Protein AF-A0A817LSB2-F1 (afdb_monomer)

Secondary structure (DSSP, 8-state):
---TTEEEEEEE-TT-----HHHHHHHHH---SSHHHHHHHHHSEEEEEEESSGGGGGG-EE-S----TTS--HHHHHHHHHTT--

Sequence (86 aa):
SSRKGAIGYYIPAGEAQHITQHDIQKYKKKTWNSFDQFKILQFGNWKVTLSNDGTEWKSGTCNCPNFFKEFICKHVIGMAIKIEVL

Foldseek 3Di:
DDDPQKDKDKDFADPDDDDDPVLVVLLVVPDDPDPVSVCCNQRGIKIKIAGNQLQRLQVIDISHPDPPVPDRDPVSVVVSVVVVSD

Solvent-accessible surface area (backbone atoms only — not comparable to full-atom values): 5316 Å² total; per-residue (Å²): 136,80,64,87,59,57,47,79,47,80,41,50,36,82,90,50,90,72,76,52,73,67,55,55,50,56,46,70,66,73,74,64,96,44,72,67,54,40,48,52,50,64,61,44,44,32,45,31,38,31,48,68,50,44,91,45,39,86,76,31,44,61,71,56,90,70,94,50,94,88,57,84,54,67,67,42,54,54,48,31,54,75,70,73,45,109

Mean predicted aligned error: 6.09 Å

pLDDT: mean 84.13, std 11.2, range [40.41, 94.25]

Nearest PDB structures (foldseek):
  3cjt-assembly7_N  TM=2.481E-01  e=4.307E+00  unclassified

Structure (mmCIF, N/CA/C/O backbone):
data_AF-A0A817LSB2-F1
#
_entry.id   AF-A0A817LSB2-F1
#
loop_
_atom_site.group_PDB
_atom_site.id
_atom_site.type_symbol
_atom_site.label_atom_id
_atom_site.label_alt_id
_atom_site.label_comp_id
_atom_site.label_asym_id
_atom_site.label_entity_id
_atom_site.label_seq_id
_atom_site.pdbx_PDB_ins_code
_atom_site.Cartn_x
_atom_site.Cartn_y
_atom_site.Cartn_z
_atom_site.occupancy
_atom_site.B_iso_or_equiv
_atom_site.auth_seq_id
_atom_site.auth_comp_id
_atom_site.auth_asym_id
_atom_site.auth_atom_id
_atom_site.pdbx_PDB_model_num
ATOM 1 N N . SER A 1 1 ? 6.358 10.836 8.923 1.00 40.41 1 SER A N 1
ATOM 2 C CA . SER A 1 1 ? 7.347 11.282 7.928 1.00 40.41 1 SER A CA 1
ATOM 3 C C . SER A 1 1 ? 6.776 11.046 6.537 1.00 40.41 1 SER A C 1
ATOM 5 O O . SER A 1 1 ? 6.668 9.899 6.122 1.00 40.41 1 SER A O 1
ATOM 7 N N . SER A 1 2 ? 6.262 12.092 5.885 1.00 41.53 2 SER A N 1
ATOM 8 C CA . SER A 1 2 ? 5.807 12.024 4.490 1.00 41.53 2 SER A CA 1
ATOM 9 C C . SER A 1 2 ? 7.026 12.288 3.617 1.00 41.53 2 SER A C 1
ATOM 11 O O . SER A 1 2 ? 7.571 13.388 3.684 1.00 41.53 2 SER A O 1
ATOM 13 N N . ARG A 1 3 ? 7.491 11.300 2.843 1.00 53.03 3 ARG A N 1
ATOM 14 C CA . ARG A 1 3 ? 8.516 11.554 1.821 1.00 53.03 3 ARG A CA 1
ATOM 15 C C . ARG A 1 3 ? 7.913 12.565 0.839 1.00 53.03 3 ARG A C 1
ATOM 17 O O . ARG A 1 3 ? 6.818 12.325 0.327 1.00 53.03 3 ARG A O 1
ATOM 24 N N . LYS A 1 4 ? 8.554 13.724 0.654 1.00 53.91 4 LYS A N 1
ATOM 25 C CA . LYS A 1 4 ? 8.160 14.679 -0.395 1.00 53.91 4 LYS A CA 1
ATOM 26 C C . LYS A 1 4 ? 8.164 13.911 -1.723 1.00 53.91 4 LYS A C 1
ATOM 28 O O . LYS A 1 4 ? 9.144 13.236 -2.003 1.00 53.91 4 LYS A O 1
ATOM 33 N N . GLY A 1 5 ? 7.057 13.955 -2.465 1.00 70.00 5 GLY A N 1
ATOM 34 C CA . GLY A 1 5 ? 6.909 13.252 -3.745 1.00 70.00 5 GLY A CA 1
ATOM 35 C C . GLY A 1 5 ? 6.165 11.912 -3.710 1.00 70.00 5 GLY A C 1
ATOM 36 O O . GLY A 1 5 ? 5.906 11.362 -4.760 1.00 70.00 5 GLY A O 1
ATOM 37 N N . ALA A 1 6 ? 5.747 11.367 -2.566 1.00 81.81 6 ALA A N 1
ATOM 38 C CA . AL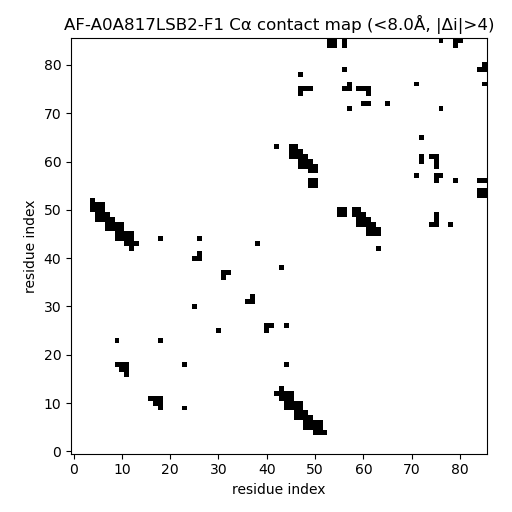A A 1 6 ? 5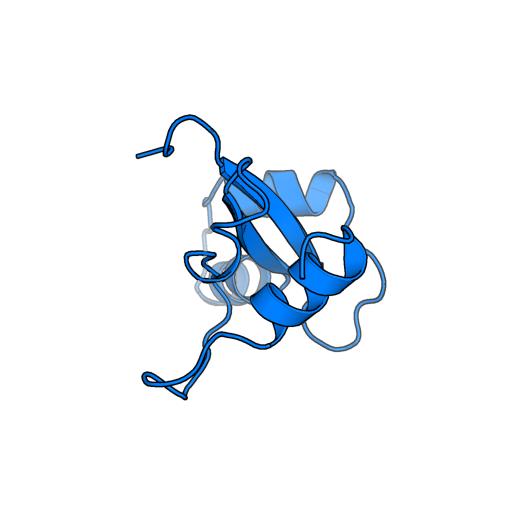.071 10.063 -2.577 1.00 81.81 6 ALA A CA 1
ATOM 39 C C . ALA A 1 6 ? 3.541 10.151 -2.782 1.00 81.81 6 ALA A C 1
ATOM 41 O O . ALA A 1 6 ? 2.862 10.902 -2.075 1.00 81.81 6 ALA A O 1
ATOM 42 N N . ILE A 1 7 ? 2.983 9.327 -3.679 1.00 90.50 7 ILE A N 1
ATOM 43 C CA . ILE A 1 7 ? 1.534 9.206 -3.927 1.00 90.50 7 ILE A CA 1
ATOM 44 C C . ILE A 1 7 ? 0.989 7.960 -3.218 1.00 90.50 7 ILE A C 1
ATOM 46 O O . ILE A 1 7 ? 1.571 6.878 -3.287 1.00 90.50 7 ILE A O 1
ATOM 50 N N . GLY A 1 8 ? -0.132 8.118 -2.506 1.00 91.62 8 GLY A N 1
ATOM 51 C CA . GLY A 1 8 ? -0.802 7.036 -1.783 1.00 91.62 8 GLY A CA 1
ATOM 52 C C . GLY A 1 8 ? -2.057 6.533 -2.497 1.00 91.62 8 GLY A C 1
ATOM 53 O O . GLY A 1 8 ? -2.999 7.300 -2.677 1.00 91.62 8 GLY A O 1
ATOM 54 N N . TYR A 1 9 ? -2.096 5.238 -2.796 1.00 92.25 9 TYR A N 1
ATOM 55 C CA . TYR A 1 9 ? -3.225 4.517 -3.384 1.00 92.25 9 TYR A CA 1
ATOM 56 C C . TYR A 1 9 ? -3.857 3.588 -2.343 1.00 92.25 9 TYR A C 1
ATOM 58 O O . TYR A 1 9 ? -3.148 3.017 -1.513 1.00 92.25 9 TYR A O 1
ATOM 66 N N . TYR A 1 10 ? -5.181 3.433 -2.381 1.00 91.94 10 TYR A N 1
ATOM 67 C CA . TYR A 1 10 ? -5.930 2.555 -1.479 1.00 91.94 10 TYR A CA 1
ATOM 68 C C . TYR A 1 10 ? -6.596 1.447 -2.294 1.00 91.94 10 TYR A C 1
ATOM 70 O O . TYR A 1 10 ? -7.283 1.731 -3.270 1.00 91.94 10 TYR A O 1
ATOM 78 N N . ILE A 1 11 ? -6.377 0.199 -1.887 1.00 90.56 11 ILE A N 1
ATOM 79 C CA . ILE A 1 11 ? -6.864 -1.018 -2.542 1.00 90.56 11 ILE A CA 1
ATOM 80 C C . ILE A 1 11 ? -7.697 -1.797 -1.520 1.00 90.56 11 ILE A C 1
ATOM 82 O O . ILE A 1 11 ? -7.235 -1.948 -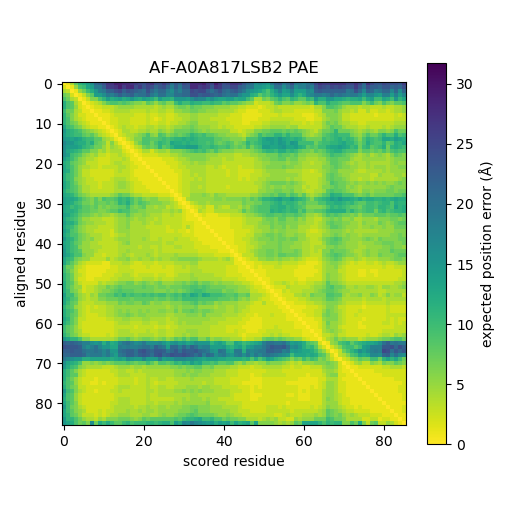0.383 1.00 90.56 11 ILE A O 1
ATOM 86 N N . PRO A 1 12 ? -8.908 -2.267 -1.860 1.00 89.00 12 PRO A N 1
ATOM 87 C CA . PRO A 1 12 ? -9.719 -3.0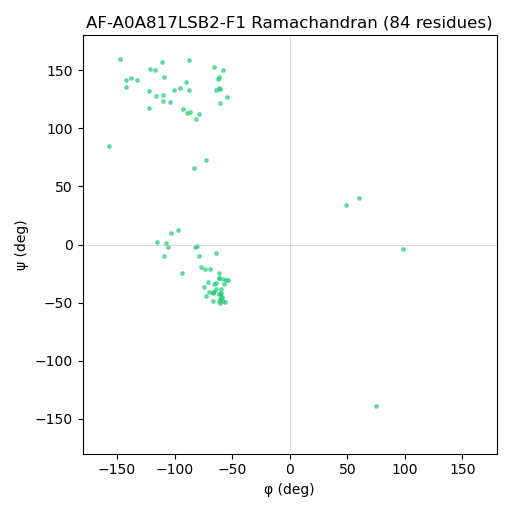41 -0.927 1.00 89.00 12 PRO A CA 1
ATOM 88 C C . PRO A 1 12 ? -9.011 -4.339 -0.533 1.00 89.00 12 PRO A C 1
ATOM 90 O O . PRO A 1 12 ? -8.324 -4.964 -1.344 1.00 89.00 12 PRO A O 1
ATOM 93 N N . ALA A 1 13 ? -9.154 -4.734 0.729 1.00 85.81 13 ALA A N 1
ATOM 94 C CA . ALA A 1 13 ? -8.680 -6.029 1.190 1.00 85.81 13 ALA A CA 1
ATOM 95 C C . ALA A 1 13 ? -9.772 -7.101 1.035 1.00 85.81 13 ALA A C 1
ATOM 97 O O . ALA A 1 13 ? -10.937 -6.864 1.352 1.00 85.81 13 ALA A O 1
ATOM 98 N N . GLY A 1 14 ? -9.381 -8.303 0.603 1.00 80.75 14 GLY A N 1
ATOM 99 C CA . GLY A 1 14 ? -10.288 -9.447 0.468 1.00 80.75 14 GLY A CA 1
ATOM 100 C C . GLY A 1 14 ? -11.226 -9.343 -0.740 1.00 80.75 14 GLY A C 1
ATOM 101 O O . GLY A 1 14 ? -10.798 -8.953 -1.820 1.00 80.75 14 GLY A O 1
ATOM 102 N N . GLU A 1 15 ? -12.490 -9.721 -0.539 1.00 76.00 15 GLU A N 1
ATOM 103 C CA . GLU A 1 15 ? -13.557 -9.781 -1.560 1.00 76.00 15 GLU A CA 1
ATOM 104 C C . GLU A 1 15 ? -14.176 -8.407 -1.881 1.00 76.00 15 GLU A C 1
ATOM 106 O O . GLU A 1 15 ? -14.978 -8.271 -2.807 1.00 76.00 15 GLU A O 1
ATOM 111 N N . ALA A 1 16 ? -13.855 -7.373 -1.097 1.00 77.88 16 ALA A N 1
ATOM 112 C CA . ALA A 1 16 ? -14.409 -6.045 -1.313 1.00 77.88 16 ALA A CA 1
ATOM 11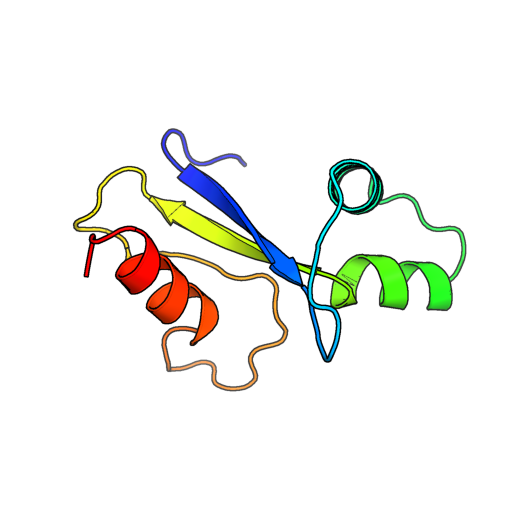3 C C . ALA A 1 16 ? -13.956 -5.487 -2.673 1.00 77.88 16 ALA A C 1
ATOM 115 O O . ALA A 1 16 ? -12.778 -5.519 -3.017 1.00 77.88 16 ALA A O 1
ATOM 116 N N . GLN A 1 17 ? -14.899 -4.944 -3.445 1.00 75.56 17 GLN A N 1
ATOM 117 C CA . GLN A 1 17 ? -14.616 -4.414 -4.786 1.00 75.56 17 GLN A CA 1
ATOM 118 C C . GLN A 1 17 ? -14.311 -2.912 -4.787 1.00 75.56 17 GLN A C 1
ATOM 120 O O . GLN A 1 17 ? -13.630 -2.420 -5.683 1.00 75.56 17 GLN A O 1
ATOM 125 N N . HIS A 1 18 ? -14.791 -2.175 -3.781 1.00 83.31 18 HIS A N 1
ATOM 126 C CA .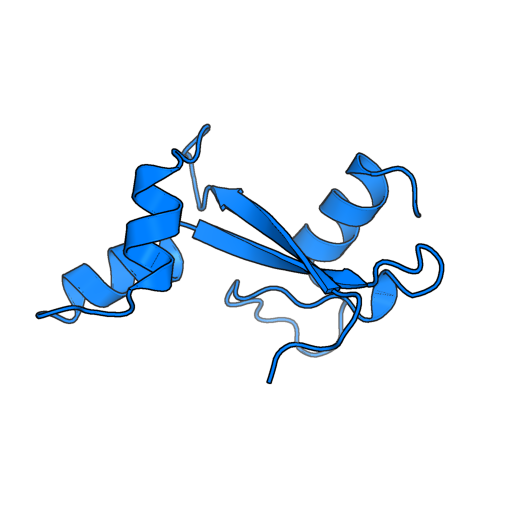 HIS A 1 18 ? -14.722 -0.716 -3.753 1.00 83.31 18 HIS A CA 1
ATOM 127 C C . HIS A 1 18 ? -14.326 -0.195 -2.371 1.00 83.31 18 HIS A C 1
ATOM 129 O O . HIS A 1 18 ? -14.766 -0.716 -1.349 1.00 83.31 18 HIS A O 1
ATOM 135 N N . ILE A 1 19 ? -13.527 0.873 -2.361 1.00 87.00 19 ILE A N 1
ATOM 136 C CA . ILE A 1 19 ? -13.206 1.667 -1.172 1.00 87.00 19 ILE A CA 1
ATOM 137 C C . ILE A 1 19 ? -13.877 3.023 -1.322 1.00 87.00 19 ILE A C 1
ATOM 139 O O . ILE A 1 19 ? -13.680 3.708 -2.326 1.00 87.00 19 ILE A O 1
ATOM 143 N N . THR A 1 20 ? -14.624 3.446 -0.305 1.00 89.50 20 THR A N 1
ATOM 144 C CA . THR A 1 20 ? -15.196 4.791 -0.283 1.00 89.50 20 THR A CA 1
ATOM 145 C C . THR A 1 20 ? -14.224 5.795 0.333 1.00 89.50 20 THR A C 1
ATOM 147 O O . THR A 1 20 ? -13.356 5.464 1.146 1.00 89.50 20 THR A O 1
ATOM 150 N N . GLN A 1 21 ? -14.418 7.078 0.023 1.00 88.44 21 GLN A N 1
ATOM 151 C CA . GLN A 1 21 ? -13.675 8.150 0.686 1.00 88.44 21 GLN A CA 1
ATOM 152 C C . GLN A 1 21 ? -13.859 8.110 2.211 1.00 88.44 21 GLN A C 1
ATOM 154 O O . GLN A 1 21 ? -12.926 8.403 2.958 1.00 88.44 21 GLN A O 1
ATOM 159 N N . HIS A 1 22 ? -15.040 7.716 2.687 1.00 87.88 22 HIS A N 1
ATOM 160 C CA . HIS A 1 22 ? -15.326 7.575 4.109 1.00 87.88 22 HIS A CA 1
ATOM 161 C C . HIS A 1 22 ? -14.465 6.484 4.773 1.00 87.88 22 HIS A C 1
ATOM 163 O O . HIS A 1 22 ? -13.947 6.706 5.871 1.00 87.88 22 HIS A O 1
ATOM 169 N N . ASP A 1 23 ? -14.219 5.365 4.089 1.00 85.94 23 ASP A N 1
ATOM 170 C CA . ASP A 1 23 ? -13.345 4.292 4.582 1.00 85.94 23 ASP A CA 1
ATOM 171 C C . ASP A 1 23 ? -11.892 4.764 4.700 1.00 85.94 23 ASP A C 1
ATOM 173 O O . ASP A 1 23 ? -11.232 4.533 5.717 1.00 85.94 23 ASP A O 1
ATOM 177 N N . ILE A 1 24 ? -11.421 5.532 3.712 1.00 88.44 24 ILE A N 1
ATOM 178 C CA . ILE A 1 24 ? -10.089 6.151 3.734 1.00 88.44 24 ILE A CA 1
ATOM 179 C C . ILE A 1 24 ? -9.955 7.105 4.926 1.00 88.44 24 ILE A C 1
ATOM 181 O O . ILE A 1 24 ? -8.925 7.114 5.605 1.00 88.44 24 ILE A O 1
ATOM 185 N N . GLN A 1 25 ? -10.979 7.915 5.205 1.00 88.75 25 GLN A N 1
ATOM 186 C CA . GLN A 1 25 ? -10.949 8.832 6.346 1.00 88.75 25 GLN A CA 1
ATOM 187 C C . GLN A 1 25 ? -10.949 8.082 7.680 1.00 88.75 25 GLN A C 1
ATOM 189 O O . GLN A 1 25 ? -10.185 8.441 8.576 1.00 88.75 25 GLN A O 1
ATOM 194 N N . LYS A 1 26 ? -11.744 7.013 7.811 1.00 85.62 26 LYS A N 1
ATOM 195 C CA . LYS A 1 26 ? -11.723 6.149 9.000 1.00 85.62 26 LYS A CA 1
ATOM 196 C C . LYS A 1 26 ? -10.345 5.524 9.224 1.00 85.62 26 LYS A C 1
ATOM 198 O O . LYS A 1 26 ? -9.824 5.603 10.334 1.00 85.62 26 LYS A O 1
ATOM 203 N N . TYR A 1 27 ? -9.721 4.994 8.172 1.00 85.25 27 TYR A N 1
ATOM 204 C CA . TYR A 1 27 ? -8.356 4.467 8.233 1.00 85.25 27 TYR A CA 1
A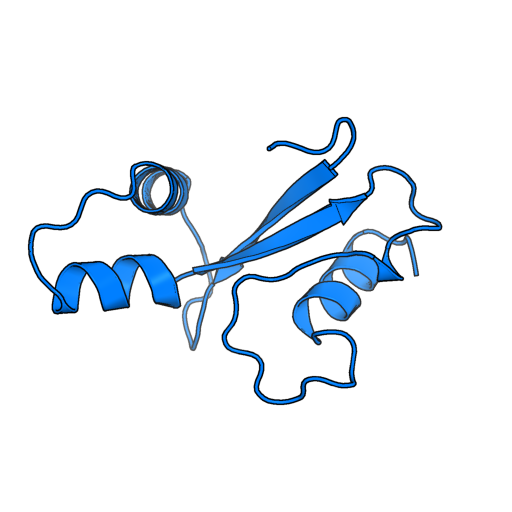TOM 205 C C . TYR A 1 27 ? -7.342 5.534 8.685 1.00 85.25 27 TYR A C 1
ATOM 207 O O . TYR A 1 27 ? -6.515 5.289 9.564 1.00 85.25 27 TYR A O 1
ATOM 215 N N . LYS A 1 28 ? -7.418 6.751 8.125 1.00 85.75 28 LYS A N 1
ATOM 216 C CA . LYS A 1 28 ? -6.496 7.854 8.450 1.00 85.75 28 LYS A CA 1
ATOM 217 C C . LYS A 1 28 ? -6.620 8.359 9.884 1.00 85.75 28 LYS A C 1
ATOM 219 O O . LYS A 1 28 ? -5.604 8.753 10.452 1.00 85.75 28 LYS A O 1
ATOM 224 N N . LYS A 1 29 ? -7.828 8.356 10.459 1.00 86.06 29 LYS A N 1
ATOM 225 C CA . LYS A 1 29 ? -8.062 8.822 11.835 1.00 86.06 29 LYS A CA 1
ATOM 226 C C . LYS A 1 29 ? -7.295 8.001 12.868 1.00 86.06 29 LYS A C 1
ATOM 228 O O . LYS A 1 29 ? -6.923 8.551 13.894 1.00 86.06 29 LYS A O 1
ATOM 233 N N . LYS A 1 30 ? -7.025 6.719 12.588 1.00 77.62 30 LYS A N 1
ATOM 234 C CA . LYS A 1 30 ? -6.311 5.800 13.491 1.00 77.62 30 LYS A CA 1
ATOM 235 C C . LYS A 1 30 ? -6.854 5.791 14.931 1.00 77.62 30 LYS A C 1
ATOM 237 O O . LYS A 1 30 ? -6.099 5.637 15.884 1.00 77.62 30 LYS A O 1
ATOM 242 N N . THR A 1 31 ? -8.162 5.965 15.087 1.00 83.69 31 THR A N 1
ATOM 243 C CA . THR A 1 31 ? -8.845 5.891 16.381 1.00 83.69 31 THR A CA 1
ATOM 244 C C . THR A 1 31 ? -9.695 4.631 16.416 1.00 83.69 31 THR A C 1
ATOM 246 O O . THR A 1 31 ? -10.558 4.452 15.555 1.00 83.69 31 THR A O 1
ATOM 249 N N . TRP A 1 32 ? -9.462 3.774 17.403 1.00 86.44 32 TRP A N 1
ATOM 250 C CA . TRP A 1 32 ? -10.215 2.544 17.636 1.00 86.44 32 TRP A CA 1
ATOM 251 C C . TRP A 1 32 ? -10.376 2.328 19.138 1.00 86.44 32 TRP A C 1
ATOM 253 O O . TRP A 1 32 ? -9.449 2.574 19.907 1.00 86.44 32 TRP A O 1
ATOM 263 N N . ASN A 1 33 ? -11.546 1.838 19.540 1.00 89.94 33 ASN A N 1
ATOM 264 C CA . ASN A 1 33 ? -11.871 1.578 20.945 1.00 89.94 33 ASN A CA 1
ATOM 265 C C . ASN A 1 33 ? -11.850 0.078 21.278 1.00 89.94 33 ASN A C 1
ATOM 267 O O . ASN A 1 33 ? -12.067 -0.306 22.422 1.00 89.94 33 ASN A O 1
ATOM 271 N N . SER A 1 34 ? -11.602 -0.782 20.284 1.00 91.88 34 SER A N 1
ATOM 272 C CA . SER A 1 34 ? -11.452 -2.224 20.473 1.00 91.88 34 SER A CA 1
ATOM 273 C C . SER A 1 34 ? -10.457 -2.825 19.483 1.00 91.88 34 SER A C 1
ATOM 275 O O . SER A 1 34 ? -10.183 -2.263 18.417 1.00 91.88 34 SER A O 1
ATOM 277 N N . PHE A 1 35 ? -9.936 -4.004 19.823 1.00 89.19 35 PHE A N 1
ATOM 278 C CA . PHE A 1 35 ? -9.065 -4.764 18.930 1.00 89.19 35 PHE A CA 1
ATOM 279 C C . PHE A 1 35 ? -9.790 -5.209 17.649 1.00 89.19 35 PHE A C 1
ATOM 281 O O . PHE A 1 35 ? -9.195 -5.234 16.574 1.00 89.19 35 PHE A O 1
ATOM 288 N N . ASP A 1 36 ? -11.091 -5.495 17.725 1.00 89.12 36 ASP A N 1
ATOM 289 C CA . ASP A 1 36 ? -11.888 -5.829 16.543 1.00 89.12 36 ASP A CA 1
ATOM 290 C C . ASP A 1 36 ? -12.041 -4.639 15.596 1.00 89.12 36 ASP A C 1
ATOM 292 O O . ASP A 1 36 ? -11.850 -4.788 14.389 1.00 89.12 36 ASP A O 1
ATOM 296 N N . GLN A 1 37 ? -12.280 -3.436 16.133 1.00 87.06 37 GLN A N 1
ATOM 297 C CA . GLN A 1 37 ? -12.279 -2.213 15.328 1.00 87.06 37 GLN A CA 1
ATOM 298 C C . GLN A 1 37 ? -10.912 -1.963 14.691 1.00 87.06 37 GLN A C 1
ATOM 300 O O . GLN A 1 37 ? -10.843 -1.622 13.511 1.00 87.06 37 GLN A O 1
ATOM 305 N N . PHE A 1 38 ? -9.826 -2.171 15.443 1.00 87.19 38 PHE A N 1
ATOM 306 C CA . PHE A 1 38 ? -8.474 -2.091 14.898 1.00 87.19 38 PHE A CA 1
ATOM 307 C C . PHE A 1 38 ? -8.294 -3.049 13.717 1.00 87.19 38 PHE A C 1
ATOM 309 O O . PHE A 1 38 ? -7.850 -2.610 12.659 1.00 87.19 38 PHE A O 1
ATOM 316 N N . LYS A 1 39 ? -8.678 -4.326 13.855 1.00 85.81 39 LYS A N 1
ATOM 317 C CA . LYS A 1 39 ? -8.531 -5.314 12.777 1.00 85.81 39 LYS A CA 1
ATOM 318 C C . LYS A 1 39 ? -9.275 -4.884 11.513 1.00 85.81 39 LYS A C 1
ATOM 320 O O . LYS A 1 39 ? -8.691 -4.892 10.433 1.00 85.81 39 LYS A O 1
ATOM 325 N N . ILE A 1 40 ? -10.535 -4.473 11.655 1.00 84.06 40 ILE A N 1
ATOM 326 C CA . ILE A 1 40 ? -11.374 -4.049 10.526 1.00 84.06 40 ILE A CA 1
ATOM 327 C C . ILE A 1 40 ? -10.749 -2.848 9.811 1.00 84.06 40 ILE A C 1
ATOM 329 O O . ILE A 1 40 ? -10.642 -2.839 8.589 1.00 84.06 40 ILE A O 1
ATOM 333 N N . LEU A 1 41 ? -10.305 -1.836 10.557 1.00 83.94 41 LEU A N 1
ATOM 334 C CA . LEU A 1 41 ? -9.753 -0.622 9.961 1.00 83.94 41 LEU A CA 1
ATOM 335 C C . LEU A 1 41 ? -8.364 -0.854 9.357 1.00 83.94 41 LEU A C 1
ATOM 337 O O . LEU A 1 41 ? -8.098 -0.394 8.249 1.00 83.94 41 LEU A O 1
ATOM 341 N N . GLN A 1 42 ? -7.486 -1.568 10.064 1.00 84.50 42 GLN A N 1
ATOM 342 C CA . GLN A 1 42 ? -6.094 -1.774 9.665 1.00 84.50 42 GLN A CA 1
ATOM 343 C C . GLN A 1 42 ? -5.951 -2.772 8.510 1.00 84.50 42 GLN A C 1
ATOM 345 O O . GLN A 1 42 ? -5.086 -2.578 7.655 1.00 84.50 42 GLN A O 1
ATOM 350 N N . PHE A 1 43 ? -6.780 -3.821 8.486 1.00 85.56 43 PHE A N 1
ATOM 351 C CA . PHE A 1 43 ? -6.724 -4.891 7.486 1.00 85.56 43 PHE A CA 1
ATOM 352 C C . PHE A 1 43 ? -7.867 -4.847 6.469 1.00 85.56 43 PHE A C 1
ATOM 354 O O . PHE A 1 43 ? -7.904 -5.698 5.592 1.00 85.56 43 PHE A O 1
ATOM 361 N N . GLY A 1 44 ? -8.777 -3.871 6.548 1.00 84.62 44 GLY A N 1
ATOM 362 C CA . GLY A 1 44 ? -9.832 -3.677 5.547 1.00 84.62 44 GLY A CA 1
ATOM 363 C C . GLY A 1 44 ? -9.347 -3.009 4.257 1.00 84.62 44 GLY A C 1
ATOM 364 O O . GLY A 1 44 ? -10.003 -3.123 3.226 1.00 84.62 44 GLY A O 1
ATOM 365 N N . ASN A 1 45 ? -8.194 -2.329 4.291 1.00 87.38 45 ASN A N 1
ATOM 366 C CA . ASN A 1 45 ? -7.652 -1.601 3.144 1.00 87.38 45 ASN A CA 1
ATOM 367 C C . ASN A 1 45 ? -6.124 -1.727 3.061 1.00 87.38 45 ASN A C 1
ATOM 369 O O . ASN A 1 45 ? -5.408 -1.506 4.045 1.00 87.38 45 ASN A O 1
ATOM 373 N N . TRP A 1 46 ? -5.615 -1.968 1.854 1.00 90.50 46 TRP A N 1
ATOM 374 C CA . TRP A 1 46 ? -4.194 -1.882 1.541 1.00 90.50 46 TRP A CA 1
ATOM 375 C C . TRP A 1 46 ? -3.839 -0.497 1.012 1.00 90.50 46 TRP A C 1
ATOM 377 O O . TRP A 1 46 ? -4.278 -0.080 -0.054 1.00 90.50 46 TRP A O 1
ATOM 387 N N . LYS A 1 47 ? -3.001 0.221 1.751 1.00 92.25 47 LYS A N 1
ATOM 388 C CA . LYS A 1 47 ? -2.369 1.456 1.315 1.00 92.25 47 LYS A CA 1
ATOM 389 C C . LYS A 1 47 ? -1.046 1.133 0.629 1.00 92.25 47 LYS A C 1
ATOM 391 O O . LYS A 1 47 ? -0.094 0.716 1.292 1.00 92.25 47 LYS A O 1
ATOM 396 N N . VAL A 1 48 ? -0.974 1.391 -0.671 1.00 92.50 48 VAL A N 1
ATOM 397 C CA . VAL A 1 48 ? 0.265 1.392 -1.457 1.00 92.50 48 VAL A CA 1
ATOM 398 C C . VAL A 1 48 ? 0.784 2.822 -1.544 1.00 92.50 48 VAL A C 1
ATOM 400 O O . VAL A 1 48 ? 0.020 3.754 -1.764 1.00 92.50 48 VAL A O 1
ATOM 403 N N . T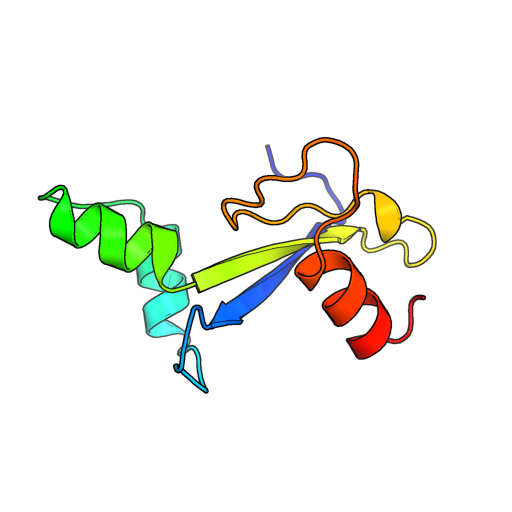HR A 1 49 ? 2.078 3.022 -1.335 1.00 92.94 49 THR A N 1
ATOM 404 C CA . THR A 1 49 ? 2.740 4.322 -1.469 1.00 92.94 49 THR A CA 1
ATOM 405 C C . THR A 1 49 ? 3.855 4.184 -2.495 1.00 92.94 49 THR A C 1
ATOM 407 O O . THR A 1 49 ? 4.776 3.405 -2.258 1.00 92.94 49 THR A O 1
ATOM 410 N N . LEU A 1 50 ? 3.765 4.914 -3.605 1.00 91.81 50 LEU A N 1
ATOM 411 C CA . LEU A 1 50 ? 4.760 4.933 -4.684 1.00 91.81 50 LEU A CA 1
ATOM 41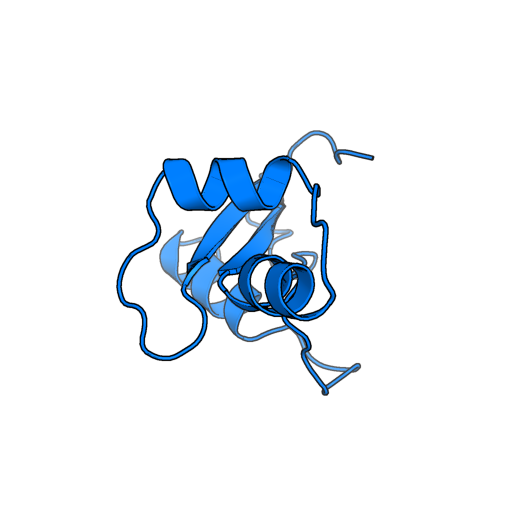2 C C . LEU A 1 50 ? 5.475 6.288 -4.729 1.00 91.81 50 LEU A C 1
ATOM 414 O O . LEU A 1 50 ? 4.932 7.284 -4.243 1.00 91.81 50 LEU A O 1
ATOM 418 N N . SER A 1 51 ? 6.683 6.316 -5.297 1.00 88.38 51 SER A N 1
ATOM 419 C CA . SER A 1 51 ? 7.352 7.571 -5.664 1.00 88.38 51 SER A CA 1
ATOM 420 C C . SER A 1 51 ? 6.564 8.270 -6.779 1.00 88.38 51 SER A C 1
ATOM 422 O O . SER A 1 51 ? 5.855 7.619 -7.545 1.00 88.38 51 SER A O 1
ATOM 424 N N . ASN A 1 52 ? 6.655 9.595 -6.851 1.00 85.00 52 ASN A N 1
ATOM 425 C CA . ASN A 1 52 ? 6.207 10.370 -8.011 1.00 85.00 52 ASN A CA 1
ATOM 426 C C . ASN A 1 52 ? 7.155 10.206 -9.198 1.00 85.00 52 ASN A C 1
ATOM 428 O O . ASN A 1 52 ? 6.748 10.469 -10.326 1.00 85.00 52 ASN A O 1
ATOM 432 N N . ASP A 1 53 ? 8.397 9.796 -8.948 1.00 86.94 53 ASP A N 1
ATOM 433 C CA . ASP A 1 53 ? 9.303 9.349 -9.991 1.00 86.94 53 ASP A CA 1
ATOM 434 C C . ASP A 1 53 ? 8.943 7.911 -10.384 1.00 86.94 53 ASP A C 1
ATOM 436 O O . ASP A 1 53 ? 9.103 6.969 -9.600 1.00 86.94 53 ASP A O 1
ATOM 440 N N . GLY A 1 54 ? 8.440 7.746 -11.609 1.00 82.94 54 GLY A N 1
ATOM 441 C CA . GLY A 1 54 ? 8.059 6.443 -12.147 1.00 82.94 54 GLY A CA 1
ATOM 442 C C . GLY A 1 54 ? 9.217 5.443 -12.163 1.00 82.94 54 GLY A C 1
ATOM 443 O O . GLY A 1 54 ? 8.992 4.257 -11.950 1.00 82.94 54 GLY A O 1
ATOM 444 N N . THR A 1 55 ? 10.464 5.901 -12.299 1.00 87.69 55 THR A N 1
ATOM 445 C CA . THR A 1 55 ? 11.644 5.019 -12.306 1.00 87.69 55 THR A CA 1
ATOM 446 C C . THR A 1 55 ? 11.921 4.383 -10.938 1.00 87.69 55 THR A C 1
ATOM 448 O O . THR A 1 55 ? 12.528 3.313 -10.846 1.00 87.69 55 THR A O 1
ATOM 451 N N . GLU A 1 56 ? 11.409 4.988 -9.864 1.00 89.75 56 GLU A N 1
ATOM 452 C CA . GLU A 1 56 ? 11.614 4.558 -8.483 1.00 89.75 56 GLU A CA 1
ATOM 453 C C . GLU A 1 56 ? 10.470 3.690 -7.933 1.00 89.75 56 GLU A C 1
ATOM 455 O O . GLU A 1 56 ? 10.413 3.434 -6.723 1.00 89.75 56 GLU A O 1
ATOM 460 N N . TRP A 1 57 ? 9.556 3.200 -8.780 1.00 89.56 57 TRP A N 1
ATOM 461 C CA . TRP A 1 57 ? 8.378 2.431 -8.347 1.00 89.56 57 TRP A CA 1
ATOM 462 C C . TRP A 1 57 ? 8.732 1.220 -7.460 1.00 89.56 57 TRP A C 1
ATOM 464 O O . TRP A 1 57 ? 7.981 0.878 -6.543 1.00 89.56 57 TRP A O 1
ATOM 474 N N . LYS A 1 58 ? 9.914 0.612 -7.666 1.00 89.88 58 LYS A N 1
ATOM 475 C CA . LYS A 1 58 ? 10.442 -0.526 -6.883 1.00 89.88 58 LYS A CA 1
ATOM 476 C C . LYS A 1 58 ? 10.652 -0.202 -5.403 1.00 89.88 58 LYS A C 1
ATOM 478 O O . LYS A 1 58 ? 10.628 -1.104 -4.573 1.00 89.88 58 LYS A O 1
ATOM 483 N N . SER A 1 59 ? 10.842 1.075 -5.067 1.00 88.44 59 SER A N 1
ATOM 484 C CA . SER A 1 59 ? 10.975 1.560 -3.686 1.00 88.44 59 SER A CA 1
ATOM 485 C C . SER A 1 59 ? 9.625 1.739 -2.972 1.00 88.44 59 SER A C 1
ATOM 487 O O . SER A 1 59 ? 9.575 2.144 -1.801 1.00 88.44 59 SER A O 1
ATOM 489 N N . GLY A 1 60 ? 8.527 1.457 -3.682 1.00 89.94 60 GLY A N 1
ATOM 490 C CA . GLY A 1 60 ? 7.169 1.540 -3.183 1.00 89.94 60 GLY A CA 1
ATOM 491 C C . GLY A 1 60 ? 6.928 0.664 -1.955 1.00 89.94 60 GLY A C 1
ATOM 492 O O . GLY A 1 60 ? 7.528 -0.392 -1.771 1.00 89.94 60 GLY A O 1
ATOM 493 N N . THR A 1 61 ? 6.011 1.099 -1.096 1.00 90.88 61 THR A N 1
ATOM 494 C CA . THR A 1 61 ? 5.666 0.393 0.148 1.00 90.88 61 THR A CA 1
ATOM 495 C C . THR A 1 61 ? 4.189 0.040 0.177 1.00 90.88 61 THR A C 1
ATOM 497 O O . THR A 1 61 ? 3.361 0.746 -0.394 1.00 90.88 61 THR A O 1
ATOM 500 N N . CYS A 1 62 ? 3.839 -1.045 0.862 1.00 90.75 62 CYS A N 1
ATOM 501 C CA . CYS A 1 62 ? 2.455 -1.433 1.105 1.00 90.75 62 CYS A CA 1
ATOM 502 C C . CYS A 1 62 ? 2.279 -1.797 2.583 1.00 90.75 62 CYS A C 1
ATOM 504 O O . CYS A 1 62 ? 3.173 -2.402 3.170 1.00 90.75 62 CYS A O 1
ATOM 506 N N . ASN A 1 63 ? 1.146 -1.435 3.190 1.00 88.81 63 ASN A N 1
ATOM 507 C CA . ASN A 1 63 ? 0.831 -1.815 4.575 1.00 88.81 63 ASN A CA 1
ATOM 508 C C . ASN A 1 63 ? 0.252 -3.234 4.706 1.00 88.81 63 ASN A C 1
ATOM 510 O O . ASN A 1 63 ? -0.062 -3.637 5.827 1.00 88.81 63 ASN A O 1
ATOM 514 N N . CYS A 1 64 ? 0.040 -3.960 3.603 1.00 88.81 64 CYS A N 1
ATOM 515 C CA . CYS A 1 64 ? -0.455 -5.325 3.692 1.00 88.81 64 CYS A CA 1
ATOM 516 C C . CYS A 1 64 ? 0.554 -6.185 4.471 1.00 88.81 64 CYS A C 1
ATOM 518 O O . CYS A 1 64 ? 1.766 -5.992 4.310 1.00 88.81 64 CYS A O 1
ATOM 520 N N . PRO A 1 65 ? 0.094 -7.147 5.282 1.00 82.00 65 PRO A N 1
ATOM 521 C CA . PRO A 1 65 ? 0.969 -8.065 5.998 1.00 82.00 65 PRO A CA 1
ATOM 522 C C . PRO A 1 65 ? 1.565 -9.070 5.004 1.00 82.00 65 PRO A C 1
ATOM 524 O O . PRO A 1 65 ? 1.146 -10.221 4.937 1.00 82.00 65 PRO A O 1
ATOM 527 N N . ASN A 1 66 ? 2.503 -8.628 4.163 1.00 68.00 66 ASN A N 1
ATOM 528 C CA . ASN A 1 66 ? 3.132 -9.517 3.201 1.00 68.00 66 ASN A CA 1
ATOM 529 C C . ASN A 1 66 ? 4.238 -10.302 3.907 1.00 68.00 66 ASN A C 1
ATOM 531 O O . ASN A 1 66 ? 5.290 -9.769 4.257 1.00 68.00 66 ASN A O 1
ATOM 535 N N . PHE A 1 67 ? 3.978 -11.587 4.110 1.00 54.22 67 PHE A N 1
ATOM 536 C CA . PHE A 1 67 ? 4.929 -12.568 4.609 1.00 54.22 67 PHE A CA 1
ATOM 537 C C . PHE A 1 67 ? 5.796 -13.083 3.452 1.00 54.22 67 PHE A C 1
ATOM 539 O O . PHE A 1 67 ? 5.689 -14.231 3.071 1.00 54.22 67 PHE A O 1
ATOM 546 N N . PHE A 1 68 ? 6.630 -12.228 2.860 1.00 54.59 68 PHE A N 1
ATOM 547 C CA . PHE A 1 68 ? 7.766 -12.638 2.020 1.00 54.59 68 PHE A CA 1
ATOM 548 C C . PHE A 1 68 ? 8.764 -11.478 2.029 1.00 54.59 68 PHE A C 1
ATOM 550 O O . PHE A 1 68 ? 8.706 -10.580 1.195 1.00 54.59 68 PHE A O 1
ATOM 557 N N . LYS A 1 69 ? 9.620 -11.455 3.061 1.00 63.03 69 LYS A N 1
ATOM 558 C CA . LYS A 1 69 ? 10.492 -10.318 3.421 1.00 63.03 69 LYS A CA 1
ATOM 559 C C . LYS A 1 69 ? 11.554 -9.972 2.367 1.00 63.03 69 LYS A C 1
ATOM 561 O O . LYS A 1 69 ? 12.216 -8.952 2.507 1.00 63.03 69 LYS A O 1
ATOM 566 N N . GLU A 1 70 ? 11.691 -10.792 1.330 1.00 69.88 70 GLU A N 1
ATOM 567 C CA . GLU A 1 70 ? 12.728 -10.665 0.303 1.00 69.88 70 GLU A CA 1
ATOM 568 C C . GLU A 1 70 ? 12.188 -10.220 -1.064 1.00 69.88 70 GLU A C 1
ATOM 570 O O . GLU A 1 70 ? 12.968 -9.861 -1.940 1.00 69.88 70 GLU A O 1
ATOM 575 N N . PHE A 1 71 ? 10.863 -10.186 -1.256 1.00 82.44 71 PHE A N 1
ATOM 576 C CA . PHE A 1 71 ? 10.255 -9.852 -2.546 1.00 82.44 71 PHE A CA 1
ATOM 577 C C . PHE A 1 71 ? 9.408 -8.580 -2.483 1.00 82.44 71 PHE A C 1
ATOM 579 O O . PHE A 1 71 ? 8.785 -8.256 -1.469 1.00 82.44 71 PHE A O 1
ATOM 586 N N . ILE A 1 72 ? 9.343 -7.870 -3.613 1.00 87.69 72 ILE A N 1
ATOM 587 C CA . ILE A 1 72 ? 8.463 -6.709 -3.776 1.00 87.69 72 ILE A CA 1
ATOM 588 C C . ILE A 1 72 ? 7.006 -7.167 -3.617 1.00 87.69 72 ILE A C 1
ATOM 590 O O . ILE A 1 72 ? 6.577 -8.173 -4.181 1.00 87.69 72 ILE A O 1
ATOM 594 N N . CYS A 1 73 ? 6.221 -6.413 -2.846 1.00 90.50 73 CYS A N 1
ATOM 595 C CA . CYS A 1 73 ? 4.807 -6.709 -2.650 1.00 90.50 73 CYS A CA 1
ATOM 596 C C . CYS A 1 73 ? 4.034 -6.675 -3.980 1.00 90.50 73 CYS A C 1
ATOM 598 O O . CYS A 1 73 ? 4.117 -5.702 -4.731 1.00 90.50 73 CYS A O 1
ATOM 600 N N . LYS A 1 74 ? 3.188 -7.684 -4.227 1.00 90.69 74 LYS A N 1
ATOM 601 C CA . LYS A 1 74 ? 2.337 -7.754 -5.428 1.00 90.69 74 LYS A CA 1
ATOM 602 C C . LYS A 1 74 ? 1.447 -6.522 -5.627 1.00 90.69 74 LYS A C 1
ATOM 604 O O . LYS A 1 74 ? 1.178 -6.154 -6.761 1.00 90.69 74 LYS A O 1
ATOM 609 N N . HIS A 1 75 ? 1.022 -5.859 -4.548 1.00 91.81 75 HIS A N 1
ATOM 610 C CA . HIS A 1 75 ? 0.228 -4.630 -4.638 1.00 91.81 75 HIS A CA 1
ATOM 611 C C . HIS A 1 75 ? 1.052 -3.440 -5.145 1.00 91.81 75 HIS A C 1
ATOM 613 O O . HIS A 1 75 ? 0.513 -2.586 -5.838 1.00 91.81 75 HIS A O 1
ATOM 619 N N . VAL A 1 76 ? 2.353 -3.386 -4.836 1.00 92.31 76 VAL A N 1
ATOM 620 C CA . VAL A 1 76 ? 3.265 -2.370 -5.389 1.00 92.31 76 VAL A CA 1
ATOM 621 C C . VAL A 1 76 ? 3.424 -2.595 -6.893 1.00 92.31 76 VAL A C 1
ATOM 623 O O . VAL A 1 76 ? 3.215 -1.664 -7.662 1.00 92.31 76 VAL A O 1
ATOM 626 N N . ILE A 1 77 ? 3.698 -3.838 -7.310 1.00 92.31 77 ILE A N 1
ATOM 627 C CA . ILE A 1 77 ? 3.834 -4.214 -8.729 1.00 92.31 77 ILE A CA 1
ATOM 628 C C . ILE A 1 77 ? 2.535 -3.936 -9.496 1.00 92.31 77 ILE A C 1
ATOM 630 O O . ILE A 1 77 ? 2.554 -3.268 -10.524 1.00 92.31 77 ILE A O 1
ATOM 634 N N . GLY A 1 78 ? 1.397 -4.405 -8.979 1.00 92.88 78 GLY A N 1
ATOM 635 C CA . GLY A 1 78 ? 0.096 -4.215 -9.620 1.00 92.88 78 GLY A CA 1
ATOM 636 C C . GLY A 1 78 ? -0.262 -2.739 -9.793 1.00 92.88 78 GLY A C 1
ATOM 637 O O . GLY A 1 78 ? -0.784 -2.357 -10.837 1.00 92.88 78 GLY A O 1
ATOM 638 N N . MET A 1 79 ? 0.074 -1.894 -8.813 1.00 93.44 79 MET A N 1
ATOM 639 C CA . MET A 1 79 ? -0.121 -0.452 -8.951 1.00 93.44 79 MET A CA 1
ATOM 640 C C . MET A 1 79 ? 0.833 0.178 -9.963 1.00 93.44 79 MET A C 1
ATOM 642 O O . MET A 1 79 ? 0.371 1.005 -10.739 1.00 93.44 79 MET A O 1
ATOM 646 N N . ALA A 1 80 ? 2.109 -0.220 -9.995 1.00 92.50 80 ALA A N 1
ATOM 647 C CA . ALA A 1 80 ? 3.074 0.280 -10.978 1.00 92.50 80 ALA A CA 1
ATOM 648 C C . ALA A 1 80 ? 2.638 -0.027 -12.422 1.00 92.50 80 ALA A C 1
ATOM 650 O O . ALA A 1 80 ? 2.683 0.855 -13.274 1.00 92.50 80 ALA A O 1
ATOM 651 N N . ILE A 1 81 ? 2.117 -1.237 -12.669 1.00 94.25 81 ILE A N 1
ATOM 652 C CA . ILE A 1 81 ? 1.505 -1.613 -13.955 1.00 94.25 81 ILE A CA 1
ATOM 653 C C . ILE A 1 81 ? 0.289 -0.730 -14.248 1.00 94.25 81 ILE A C 1
ATOM 655 O O . ILE A 1 81 ? 0.167 -0.178 -15.336 1.00 94.25 81 ILE A O 1
ATOM 659 N N . LYS A 1 82 ? -0.620 -0.578 -13.274 1.00 93.12 82 LYS A N 1
ATOM 660 C CA . LYS A 1 82 ? -1.881 0.157 -13.456 1.00 93.12 82 LYS A CA 1
ATOM 661 C C . LYS A 1 82 ? -1.680 1.633 -13.811 1.00 93.12 82 LYS A C 1
ATOM 663 O O . LYS A 1 82 ? -2.564 2.207 -14.443 1.00 93.12 82 LYS A O 1
ATOM 668 N N . ILE A 1 83 ? -0.578 2.238 -13.369 1.00 91.19 83 ILE A N 1
ATOM 669 C CA . ILE A 1 83 ? -0.241 3.641 -13.648 1.00 91.19 83 ILE A CA 1
ATOM 670 C C . ILE A 1 83 ? 0.844 3.798 -14.724 1.00 91.19 83 ILE A C 1
ATOM 672 O O . ILE A 1 83 ? 1.329 4.908 -14.905 1.00 91.19 83 ILE A O 1
ATOM 676 N N . GLU A 1 84 ? 1.211 2.712 -15.415 1.00 91.19 84 GLU A N 1
ATOM 677 C CA . GLU A 1 84 ? 2.123 2.716 -16.570 1.00 91.19 84 GLU A CA 1
ATOM 678 C C . GLU A 1 84 ? 3.536 3.251 -16.259 1.00 91.19 84 GLU A C 1
ATOM 680 O O . GLU A 1 84 ? 4.133 3.980 -17.046 1.00 91.19 84 GLU A O 1
ATOM 685 N N . VAL A 1 85 ? 4.082 2.885 -15.091 1.00 86.50 85 VAL A N 1
ATOM 686 C CA . VAL A 1 85 ? 5.463 3.235 -14.680 1.00 86.50 85 VAL A CA 1
ATOM 687 C C . VAL A 1 85 ? 6.389 2.021 -14.534 1.00 86.50 85 VAL A C 1
ATOM 689 O O . VAL A 1 85 ? 7.542 2.175 -14.127 1.00 86.50 85 VAL A O 1
ATOM 692 N N . LEU A 1 86 ? 5.878 0.818 -14.820 1.00 80.50 86 LEU A N 1
ATOM 693 C CA . LEU A 1 86 ? 6.672 -0.404 -14.977 1.00 80.50 86 LEU A CA 1
ATOM 694 C C . LEU A 1 86 ? 7.136 -0.534 -16.428 1.00 80.50 86 LEU A C 1
ATOM 696 O O . LEU A 1 86 ? 8.335 -0.840 -16.610 1.00 80.50 86 LEU A O 1
#

Radius of gyration: 13.61 Å; Cα contacts (8 Å, |Δi|>4): 103; chains: 1; bounding box: 28×27×38 Å